Protein AF-A0A1F8Q1L7-F1 (afdb_monomer_lite)

Foldseek 3Di:
DDQAADDDPDPVVLVVLLVLLLVCLVVLVVVLVVCLVCQLPPVCVVPPPPNPVCNVVSVVVSVVSVVVSVVVLVVVLVSCVSHPVSSSVSNVVVVVVVVVVVVVVVVVVVCVVVVD

Radius of gyration: 19.4 Å; chains: 1; bounding box: 51×27×59 Å

Structure (mmCIF, N/CA/C/O backbone):
data_AF-A0A1F8Q1L7-F1
#
_entry.id   AF-A0A1F8Q1L7-F1
#
loop_
_atom_site.group_PDB
_atom_site.id
_atom_site.type_symbol
_atom_site.label_atom_id
_atom_site.label_alt_id
_atom_site.label_comp_id
_atom_site.label_asym_id
_atom_site.label_entity_id
_atom_site.label_seq_id
_atom_site.pdbx_PDB_ins_code
_atom_site.Cartn_x
_atom_site.Cartn_y
_atom_site.Cartn_z
_atom_site.occupancy
_atom_site.B_iso_or_equiv
_atom_site.auth_seq_id
_atom_site.auth_comp_id
_atom_site.auth_asym_id
_atom_site.auth_atom_id
_atom_site.pdbx_PDB_model_num
ATOM 1 N N . MET A 1 1 ? 5.012 -1.058 27.705 1.00 47.12 1 MET A N 1
ATOM 2 C CA . MET A 1 1 ? 3.684 -0.481 27.394 1.00 47.12 1 MET A CA 1
ATOM 3 C C . MET A 1 1 ? 2.786 -1.619 26.918 1.00 47.12 1 MET A C 1
ATOM 5 O O . MET A 1 1 ? 3.158 -2.273 25.950 1.00 47.12 1 MET A O 1
ATOM 9 N N . LYS A 1 2 ? 1.689 -1.945 27.616 1.00 51.47 2 LYS A N 1
ATOM 10 C CA . LYS A 1 2 ? 0.723 -2.940 27.116 1.00 51.47 2 LYS A CA 1
ATOM 11 C C . LYS A 1 2 ? 0.003 -2.322 25.914 1.00 51.47 2 LYS A C 1
ATOM 13 O O . LYS A 1 2 ? -0.557 -1.240 26.034 1.00 51.47 2 LYS A O 1
ATOM 18 N N . LEU A 1 3 ? 0.079 -2.973 24.755 1.00 63.94 3 LEU A N 1
ATOM 19 C CA . LEU A 1 3 ? -0.724 -2.603 23.591 1.00 63.94 3 LEU A CA 1
ATOM 20 C C . LEU A 1 3 ? -2.141 -3.109 23.859 1.00 63.94 3 LEU A C 1
ATOM 22 O O . LEU A 1 3 ? -2.404 -4.301 23.719 1.00 63.94 3 LEU A O 1
ATOM 26 N N . GLU A 1 4 ? -3.020 -2.227 24.323 1.00 76.12 4 GLU A N 1
ATOM 27 C CA . GLU A 1 4 ? -4.424 -2.568 24.535 1.00 76.12 4 GLU A CA 1
ATOM 28 C C . GLU A 1 4 ? -5.178 -2.514 23.209 1.00 76.12 4 GLU A C 1
ATOM 30 O O . GLU A 1 4 ? -5.006 -1.602 22.392 1.00 76.12 4 GLU A O 1
ATOM 35 N N . LYS A 1 5 ? -5.994 -3.540 22.974 1.00 78.56 5 LYS A N 1
ATOM 36 C CA . LYS A 1 5 ? -6.825 -3.627 21.782 1.00 78.56 5 LYS A CA 1
ATOM 37 C C . LYS A 1 5 ? -8.002 -2.674 21.952 1.00 78.56 5 LYS A C 1
ATOM 39 O O . LYS A 1 5 ? -8.696 -2.728 22.961 1.00 78.56 5 LYS A O 1
ATOM 44 N N . LYS A 1 6 ? -8.254 -1.831 20.952 1.00 81.19 6 LYS A N 1
ATOM 45 C CA . LYS A 1 6 ? -9.428 -0.959 20.944 1.00 81.19 6 LYS A CA 1
ATOM 46 C C . LYS A 1 6 ? -10.702 -1.806 20.910 1.00 81.19 6 LYS A C 1
ATOM 48 O O . LYS A 1 6 ? -10.913 -2.572 19.965 1.00 81.19 6 LYS A O 1
ATOM 53 N N . GLU A 1 7 ? -11.553 -1.634 21.913 1.00 84.75 7 GLU A N 1
ATOM 54 C CA . GLU A 1 7 ? -12.927 -2.125 21.877 1.00 84.75 7 GLU A CA 1
ATOM 55 C C . GLU A 1 7 ? -13.782 -1.190 21.020 1.00 84.75 7 GLU A C 1
ATOM 57 O O . GLU A 1 7 ? -13.663 0.033 21.082 1.00 84.75 7 GLU A O 1
ATOM 62 N N . TYR A 1 8 ? -14.608 -1.779 20.159 1.00 84.25 8 TYR A N 1
ATOM 63 C CA . TYR A 1 8 ? -15.449 -1.044 19.220 1.00 84.25 8 TYR A CA 1
ATOM 64 C C . TYR A 1 8 ? -16.885 -1.093 19.706 1.00 84.25 8 TYR A C 1
ATOM 66 O O . TYR A 1 8 ? -17.465 -2.178 19.779 1.00 84.25 8 TYR A O 1
ATOM 74 N N . THR A 1 9 ? -17.463 0.071 19.976 1.00 85.88 9 THR A N 1
ATOM 75 C CA . THR A 1 9 ? -18.831 0.172 20.501 1.00 85.88 9 THR A CA 1
ATOM 76 C C . THR A 1 9 ? -19.857 0.280 19.379 1.00 85.88 9 THR A C 1
ATOM 78 O O . THR A 1 9 ? -20.971 -0.227 19.495 1.00 85.88 9 THR A O 1
ATOM 81 N N . THR A 1 10 ? -19.472 0.871 18.242 1.00 92.06 10 THR A N 1
ATOM 82 C CA . THR A 1 10 ? -20.377 1.110 17.111 1.00 92.06 10 THR A CA 1
ATOM 83 C C . THR A 1 10 ? -19.812 0.617 15.779 1.00 92.06 10 THR A C 1
ATOM 85 O O . THR A 1 10 ? -18.603 0.469 15.579 1.00 92.06 10 THR A O 1
ATOM 88 N N . ARG A 1 11 ? -20.705 0.375 14.809 1.00 88.94 11 ARG A N 1
ATOM 89 C CA . ARG A 1 11 ? -20.316 0.050 13.425 1.00 88.94 11 ARG A CA 1
ATOM 90 C C . ARG A 1 11 ? -19.603 1.221 12.740 1.00 88.94 11 ARG A C 1
ATOM 92 O O . ARG A 1 11 ? -18.677 0.988 11.966 1.00 88.94 11 ARG A O 1
ATOM 99 N N . ALA A 1 12 ? -19.999 2.454 13.055 1.00 92.88 12 ALA A N 1
ATOM 100 C CA . ALA A 1 12 ? -19.402 3.663 12.495 1.00 92.88 12 ALA A CA 1
ATOM 101 C C . ALA A 1 12 ? -17.909 3.783 12.850 1.00 92.88 12 ALA A C 1
ATOM 103 O O . ALA A 1 12 ? -17.089 4.089 11.986 1.00 92.88 12 ALA A O 1
ATOM 104 N N . GLU A 1 13 ? -17.523 3.448 14.086 1.00 90.25 13 GLU A N 1
ATOM 105 C CA . GLU A 1 13 ? -16.112 3.420 14.498 1.00 90.25 13 GLU A CA 1
ATOM 106 C C . GLU A 1 13 ? -15.284 2.404 13.709 1.00 90.25 13 GLU A C 1
ATOM 108 O O . GLU A 1 13 ? -14.140 2.689 13.350 1.00 90.25 13 GLU A O 1
ATOM 113 N N . LYS A 1 14 ? -15.861 1.231 13.415 1.00 90.12 14 LYS A N 1
ATOM 114 C CA . LYS A 1 14 ? -15.204 0.188 12.612 1.00 90.12 14 LYS A CA 1
ATOM 115 C C . LYS A 1 14 ? -14.983 0.659 11.177 1.00 90.12 14 LYS A C 1
ATOM 117 O O . LYS A 1 14 ? -13.888 0.500 10.652 1.00 90.12 14 LYS A O 1
ATOM 122 N N . GLN A 1 15 ? -16.000 1.267 10.563 1.00 92.50 15 GLN A N 1
ATOM 123 C CA . GLN A 1 15 ? -15.910 1.806 9.201 1.00 92.50 15 GLN A CA 1
ATOM 124 C C . GLN A 1 15 ? -14.893 2.945 9.099 1.00 92.50 15 GLN A C 1
ATOM 126 O O . GLN A 1 15 ? -14.111 2.980 8.152 1.00 92.50 15 GLN A O 1
ATOM 131 N N . LYS A 1 16 ? -14.860 3.842 10.091 1.00 93.50 16 LYS A N 1
ATOM 132 C CA . LYS A 1 16 ? -13.876 4.925 10.146 1.00 93.50 16 LYS A CA 1
ATOM 133 C C . LYS A 1 16 ? -12.451 4.384 10.254 1.00 93.50 16 LYS A C 1
ATOM 135 O O . LYS A 1 16 ? -11.598 4.787 9.473 1.00 93.50 16 LYS A O 1
ATOM 140 N N . ASP A 1 17 ? -12.192 3.461 11.181 1.00 92.75 17 ASP A N 1
ATOM 141 C CA . ASP A 1 17 ? -10.863 2.853 11.324 1.00 92.75 17 ASP A CA 1
ATOM 142 C C . ASP A 1 17 ? -10.478 2.048 10.064 1.00 92.75 17 ASP A C 1
ATOM 144 O O . ASP A 1 17 ? -9.336 2.112 9.622 1.00 92.75 17 ASP A O 1
ATOM 148 N N . PHE A 1 18 ? -11.426 1.368 9.415 1.00 93.69 18 PHE A N 1
ATOM 149 C CA . PHE A 1 18 ? -11.182 0.703 8.132 1.00 93.69 18 PHE A CA 1
ATOM 150 C C . PHE A 1 18 ? -10.753 1.690 7.037 1.00 93.69 18 PHE A C 1
ATOM 152 O O . PHE A 1 18 ? -9.731 1.477 6.386 1.00 93.69 18 PHE A O 1
ATOM 159 N N . ALA A 1 19 ? -11.483 2.797 6.869 1.00 94.69 19 ALA A N 1
ATOM 160 C CA . ALA A 1 19 ? -11.146 3.838 5.898 1.00 94.69 19 ALA A CA 1
ATOM 161 C C . ALA A 1 19 ? -9.789 4.495 6.198 1.00 94.69 19 ALA A C 1
ATOM 163 O O . ALA A 1 19 ? -9.029 4.784 5.277 1.00 94.69 19 ALA A O 1
ATOM 164 N N . ILE A 1 20 ? -9.448 4.672 7.480 1.00 93.94 20 ILE A N 1
ATOM 165 C CA . ILE A 1 20 ? -8.115 5.126 7.896 1.00 93.94 20 ILE A CA 1
ATOM 166 C C . ILE A 1 20 ? -7.051 4.114 7.468 1.00 93.94 20 ILE A C 1
ATOM 168 O O . ILE A 1 20 ? -6.034 4.523 6.926 1.00 93.94 20 ILE A O 1
ATOM 172 N N . GLY A 1 21 ? -7.277 2.811 7.655 1.00 91.88 21 GLY A N 1
ATOM 173 C CA . GLY A 1 21 ? -6.355 1.771 7.190 1.00 91.88 21 GLY A CA 1
ATOM 174 C C . GLY A 1 21 ? -6.102 1.827 5.687 1.00 91.88 21 GLY A C 1
ATOM 175 O O . GLY A 1 21 ? -4.951 1.828 5.257 1.00 91.88 21 GLY A O 1
ATOM 176 N N . VAL A 1 22 ? -7.167 1.962 4.896 1.00 94.06 22 VAL A N 1
ATOM 177 C CA . VAL A 1 22 ? -7.077 2.161 3.440 1.00 94.06 22 VAL A CA 1
ATOM 178 C C . VAL A 1 22 ? -6.260 3.418 3.116 1.00 94.06 22 VAL A C 1
ATOM 180 O O . VAL A 1 22 ? -5.306 3.350 2.345 1.00 94.06 22 VAL A O 1
ATOM 183 N N . GLY A 1 23 ? -6.581 4.554 3.741 1.00 94.25 23 GLY A N 1
ATOM 184 C CA . GLY A 1 23 ? -5.884 5.821 3.512 1.00 94.25 23 GLY A CA 1
ATOM 185 C C . GLY A 1 23 ? -4.403 5.774 3.896 1.00 94.25 23 GLY A C 1
ATOM 186 O O . GLY A 1 23 ? -3.558 6.214 3.123 1.00 94.25 23 GLY A O 1
ATOM 187 N N . VAL A 1 24 ? -4.075 5.188 5.051 1.00 92.38 24 VAL A N 1
ATOM 188 C CA . VAL A 1 24 ? -2.691 4.998 5.513 1.00 92.38 24 VAL A CA 1
ATOM 189 C C . VAL A 1 24 ? -1.913 4.146 4.520 1.00 92.38 24 VAL A C 1
ATOM 191 O O . VAL A 1 24 ? -0.799 4.519 4.163 1.00 92.38 24 VAL A O 1
ATOM 194 N N . PHE A 1 25 ? -2.496 3.048 4.031 1.00 92.69 25 PHE A N 1
ATOM 195 C CA . PHE A 1 25 ? -1.848 2.208 3.027 1.00 92.69 25 PHE A CA 1
ATOM 196 C C . PHE A 1 25 ? -1.555 2.986 1.739 1.00 92.69 25 PHE A C 1
ATOM 198 O O . PHE A 1 25 ? -0.429 2.940 1.251 1.00 92.69 25 PHE A O 1
ATOM 205 N N . ILE A 1 26 ? -2.532 3.728 1.204 1.00 92.69 26 ILE A N 1
ATOM 206 C CA . ILE A 1 26 ? -2.357 4.508 -0.034 1.00 92.69 26 ILE A CA 1
ATOM 207 C C . ILE A 1 26 ? -1.275 5.568 0.144 1.00 92.69 26 ILE A C 1
ATOM 209 O O . ILE A 1 26 ? -0.336 5.618 -0.644 1.00 92.69 26 ILE A O 1
ATOM 213 N N . ILE A 1 27 ? -1.395 6.404 1.178 1.00 93.06 27 ILE A N 1
ATOM 214 C CA . ILE A 1 27 ? -0.488 7.535 1.403 1.00 93.06 27 ILE A CA 1
ATOM 215 C C . ILE A 1 27 ? 0.938 7.031 1.607 1.00 93.06 27 ILE A C 1
ATOM 217 O O . ILE A 1 27 ? 1.868 7.534 0.981 1.00 93.06 27 ILE A O 1
ATOM 221 N N . LEU A 1 28 ? 1.113 6.008 2.445 1.00 90.81 28 LEU A N 1
ATOM 222 C CA . LEU A 1 28 ? 2.424 5.442 2.719 1.00 90.81 28 LEU A CA 1
ATOM 223 C C . LEU A 1 28 ? 3.066 4.872 1.451 1.00 90.81 28 LEU A C 1
ATOM 225 O O . LEU A 1 28 ? 4.211 5.199 1.147 1.00 90.81 28 LEU A O 1
ATOM 229 N N . ASN A 1 29 ? 2.336 4.045 0.70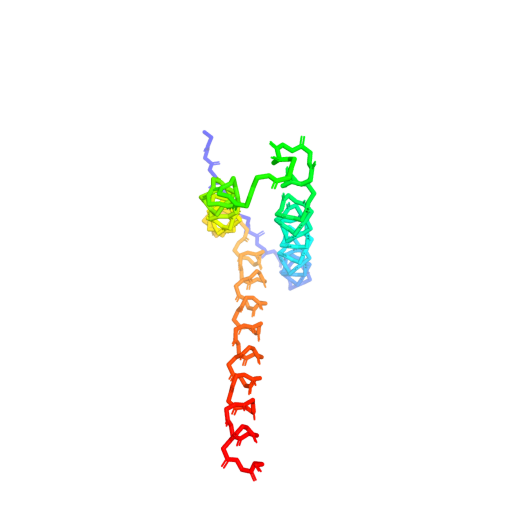0 1.00 89.06 29 ASN A N 1
ATOM 230 C CA . ASN A 1 29 ? 2.880 3.437 -0.510 1.00 89.06 29 ASN A CA 1
ATOM 231 C C . ASN A 1 29 ? 3.112 4.476 -1.615 1.00 89.06 29 ASN A C 1
ATOM 233 O O . ASN A 1 29 ? 4.096 4.357 -2.334 1.00 89.06 29 ASN A O 1
ATOM 237 N N . ALA A 1 30 ? 2.299 5.533 -1.710 1.00 88.44 30 ALA A N 1
ATOM 238 C CA . ALA A 1 30 ? 2.539 6.644 -2.630 1.00 88.44 30 ALA A CA 1
ATOM 239 C C . ALA A 1 30 ? 3.834 7.401 -2.291 1.00 88.44 30 ALA A C 1
ATOM 241 O O . ALA A 1 30 ? 4.638 7.673 -3.183 1.00 88.44 30 ALA A O 1
ATOM 242 N N . ILE A 1 31 ? 4.076 7.695 -1.008 1.00 89.38 31 ILE A N 1
ATOM 243 C CA . ILE A 1 31 ? 5.315 8.342 -0.548 1.00 89.38 31 ILE A CA 1
ATOM 244 C C . ILE A 1 31 ? 6.523 7.449 -0.842 1.00 89.38 31 ILE A C 1
ATOM 246 O O . ILE A 1 31 ? 7.511 7.912 -1.405 1.00 89.38 31 ILE A O 1
ATOM 250 N N . LEU A 1 32 ? 6.447 6.164 -0.495 1.00 85.38 32 LEU A N 1
ATOM 251 C CA . LEU A 1 32 ? 7.550 5.221 -0.685 1.00 85.38 32 LEU A CA 1
ATOM 252 C C . LEU A 1 32 ? 7.834 4.955 -2.162 1.00 85.38 32 LEU A C 1
ATOM 254 O O . LEU A 1 32 ? 8.996 4.890 -2.555 1.00 85.38 32 LEU A O 1
ATOM 258 N N . TYR A 1 33 ? 6.792 4.860 -2.986 1.00 84.50 33 TYR A N 1
ATOM 259 C CA . TYR A 1 33 ? 6.932 4.760 -4.432 1.00 84.50 33 TYR A CA 1
ATOM 260 C C . TYR A 1 33 ? 7.632 5.997 -4.992 1.00 84.50 33 TYR A C 1
ATOM 262 O O . TYR A 1 33 ? 8.635 5.864 -5.686 1.00 84.50 33 TYR A O 1
ATOM 270 N N . THR A 1 34 ? 7.175 7.190 -4.608 1.00 84.50 34 THR A N 1
ATOM 271 C CA . THR A 1 34 ? 7.799 8.460 -4.998 1.00 84.50 34 THR A CA 1
ATOM 272 C C . THR A 1 34 ? 9.278 8.468 -4.606 1.00 84.50 34 THR A C 1
ATOM 274 O O . THR A 1 34 ? 10.134 8.687 -5.454 1.00 84.50 34 THR A O 1
ATOM 277 N N . LEU A 1 35 ? 9.612 8.122 -3.361 1.00 81.81 35 LEU A N 1
ATOM 278 C CA . LEU A 1 35 ? 11.003 8.031 -2.909 1.00 81.81 35 LEU A CA 1
ATOM 279 C C . LEU A 1 35 ? 11.819 7.002 -3.703 1.00 81.81 35 LEU A C 1
ATOM 281 O O . LEU A 1 35 ? 12.970 7.271 -4.027 1.00 81.81 35 LEU A O 1
ATOM 285 N N . SER A 1 36 ? 11.236 5.853 -4.050 1.00 78.62 36 SER A N 1
ATOM 286 C CA . SER A 1 36 ? 11.925 4.828 -4.841 1.00 78.62 36 SER A CA 1
ATOM 287 C C . SER A 1 36 ? 12.182 5.272 -6.284 1.00 78.62 36 SER A C 1
ATOM 289 O O . SER A 1 36 ? 13.269 5.047 -6.810 1.00 78.62 36 SER A O 1
ATOM 291 N N . VAL A 1 37 ? 11.218 5.950 -6.911 1.00 78.75 37 VAL A N 1
ATOM 292 C CA . VAL A 1 37 ? 11.299 6.428 -8.297 1.00 78.75 37 VAL A CA 1
ATOM 293 C C . VAL A 1 37 ? 12.246 7.613 -8.393 1.00 78.75 37 VAL A C 1
ATOM 295 O O . VAL A 1 37 ? 13.174 7.588 -9.191 1.00 78.75 37 VAL A O 1
ATOM 298 N N . TYR A 1 38 ? 12.083 8.623 -7.539 1.00 74.94 38 TYR A N 1
ATOM 299 C CA . TYR A 1 38 ? 12.999 9.759 -7.516 1.00 74.94 38 TYR A CA 1
ATOM 300 C C . TYR A 1 38 ? 14.397 9.329 -7.079 1.00 74.94 38 TYR A C 1
ATOM 302 O O . TYR A 1 38 ? 15.367 9.727 -7.714 1.00 74.94 38 TYR A O 1
ATOM 310 N N . GLY A 1 39 ? 14.524 8.465 -6.070 1.00 69.25 39 GLY A N 1
ATOM 311 C CA . GLY A 1 39 ? 15.814 7.911 -5.670 1.00 69.25 39 GLY A CA 1
ATOM 312 C C . GLY A 1 39 ? 16.504 7.174 -6.820 1.00 69.25 39 GLY A C 1
ATOM 313 O O . GLY A 1 39 ? 17.672 7.420 -7.082 1.00 69.25 39 GLY A O 1
ATOM 314 N N . SER A 1 40 ? 15.790 6.328 -7.562 1.00 68.62 40 SER A N 1
ATOM 315 C CA . SER A 1 40 ? 16.383 5.577 -8.680 1.00 68.62 40 SER A CA 1
ATOM 316 C C . SER A 1 40 ? 16.653 6.411 -9.935 1.00 68.62 40 SER A C 1
ATOM 318 O O . SER A 1 40 ? 17.609 6.104 -10.633 1.00 68.62 40 S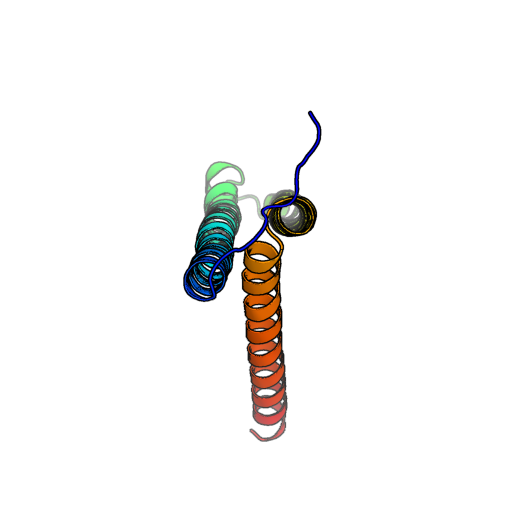ER A O 1
ATOM 320 N N . LEU A 1 41 ? 15.867 7.455 -10.218 1.00 68.38 41 LEU A N 1
ATOM 321 C CA . LEU A 1 41 ? 16.059 8.311 -11.398 1.00 68.38 41 LEU A CA 1
ATOM 322 C C . LEU A 1 41 ? 17.076 9.433 -11.174 1.00 68.38 41 LEU A C 1
ATOM 324 O O . LEU A 1 41 ? 17.827 9.750 -12.083 1.00 68.38 41 LEU A O 1
ATOM 328 N N . SER A 1 42 ? 17.106 10.044 -9.986 1.00 65.19 42 SER A N 1
ATOM 329 C CA . SER A 1 42 ? 17.915 11.250 -9.742 1.00 65.19 42 SER A CA 1
ATOM 330 C C . SER A 1 42 ? 19.238 10.995 -9.018 1.00 65.19 42 SER A C 1
ATOM 332 O O . SER A 1 42 ? 20.161 11.796 -9.151 1.00 65.19 42 SER A O 1
ATOM 334 N N . LEU A 1 43 ? 19.383 9.884 -8.283 1.00 63.44 43 LEU A N 1
ATOM 335 C CA . LEU A 1 43 ? 20.671 9.542 -7.667 1.00 63.44 43 LEU A CA 1
ATOM 336 C C . LEU A 1 43 ? 21.748 9.151 -8.697 1.00 63.44 43 LEU A C 1
ATOM 338 O O . LEU A 1 43 ? 22.886 9.573 -8.505 1.00 63.44 43 LEU A O 1
ATOM 342 N N . PRO A 1 44 ? 21.456 8.422 -9.791 1.00 62.91 44 PRO A N 1
ATOM 343 C CA . PRO A 1 44 ? 22.466 8.155 -10.811 1.00 62.91 44 PRO A CA 1
ATOM 344 C C . PRO A 1 44 ? 23.024 9.444 -11.420 1.00 62.91 44 PRO A C 1
ATOM 346 O O . PRO A 1 44 ? 24.234 9.605 -11.441 1.00 62.91 44 PRO A O 1
ATOM 349 N N . ASP A 1 45 ? 22.193 10.418 -11.788 1.00 63.31 45 ASP A N 1
ATOM 350 C CA . ASP A 1 45 ? 22.682 11.683 -12.365 1.00 63.31 45 ASP A CA 1
ATOM 351 C C . ASP A 1 45 ? 23.525 12.513 -11.379 1.00 63.31 45 ASP A C 1
ATOM 353 O O . ASP A 1 45 ? 24.469 13.196 -11.775 1.00 63.31 45 ASP A O 1
ATOM 357 N N . LEU A 1 46 ? 23.231 12.430 -10.076 1.00 60.44 46 LEU A N 1
ATOM 358 C CA . LEU A 1 46 ? 23.978 13.144 -9.032 1.00 60.44 46 LEU A CA 1
ATOM 359 C C . LEU A 1 46 ? 25.328 12.500 -8.679 1.00 60.44 46 LEU A C 1
ATOM 361 O O . LEU A 1 46 ? 26.214 13.188 -8.173 1.00 60.44 46 LEU A O 1
ATOM 365 N N . PHE A 1 47 ? 25.491 11.194 -8.901 1.00 59.09 47 PHE A N 1
ATOM 366 C CA . PHE A 1 47 ? 26.627 10.423 -8.380 1.00 59.09 47 PHE A CA 1
ATOM 367 C C . PHE A 1 47 ? 27.387 9.613 -9.445 1.00 59.09 47 PHE A C 1
ATOM 369 O O . PHE A 1 47 ? 28.517 9.191 -9.188 1.00 59.09 47 PHE A O 1
ATOM 376 N N . ALA A 1 48 ? 26.814 9.371 -10.625 1.00 57.41 48 ALA A N 1
ATOM 377 C CA . ALA A 1 48 ? 27.411 8.535 -11.663 1.00 57.41 48 ALA A CA 1
ATOM 378 C C . ALA A 1 48 ? 28.347 9.313 -12.602 1.00 57.41 48 ALA A C 1
ATOM 380 O O . ALA A 1 48 ? 29.418 8.807 -12.927 1.00 57.41 48 ALA A O 1
ATOM 381 N N . GLY A 1 49 ? 28.013 10.546 -12.999 1.00 62.59 49 GLY A N 1
ATOM 382 C CA . GLY A 1 49 ? 28.685 11.150 -14.161 1.00 62.59 49 GLY A CA 1
ATOM 383 C C . GLY A 1 49 ? 28.553 10.251 -15.407 1.00 62.59 49 GLY A C 1
ATOM 384 O O . GLY A 1 49 ? 27.652 9.418 -15.462 1.00 62.59 49 GLY A O 1
ATOM 385 N N . ASP A 1 50 ? 29.461 10.371 -16.381 1.00 62.62 50 ASP A N 1
ATOM 386 C CA . ASP A 1 50 ? 29.401 9.633 -17.663 1.00 62.62 50 ASP A CA 1
ATOM 387 C C . ASP A 1 50 ? 29.757 8.127 -17.579 1.00 62.62 50 ASP A C 1
ATOM 389 O O . ASP A 1 50 ? 29.832 7.465 -18.613 1.00 62.62 50 ASP A O 1
ATOM 393 N N . ASP A 1 51 ? 29.980 7.553 -16.388 1.00 64.12 51 ASP A N 1
ATOM 394 C CA . ASP A 1 51 ? 30.414 6.154 -16.243 1.00 64.12 51 ASP A CA 1
ATOM 395 C C . ASP A 1 51 ? 29.226 5.167 -16.149 1.00 64.12 51 ASP A C 1
ATOM 397 O O . ASP A 1 51 ? 28.570 5.076 -15.100 1.00 64.12 51 ASP A O 1
ATOM 401 N N . PRO A 1 52 ? 28.967 4.340 -17.184 1.00 61.75 52 PRO A N 1
ATOM 402 C CA . PRO A 1 52 ? 27.828 3.419 -17.215 1.00 61.75 52 PRO A CA 1
ATOM 403 C C . PRO A 1 52 ? 27.930 2.280 -16.186 1.00 61.75 52 PRO A C 1
ATOM 405 O O . PRO A 1 52 ? 26.909 1.725 -15.775 1.00 61.75 52 PRO A O 1
ATOM 408 N N . GLU A 1 53 ? 29.133 1.948 -15.704 1.00 63.59 53 GLU A N 1
ATOM 409 C CA . GLU A 1 53 ? 29.324 0.916 -14.674 1.00 63.59 53 GLU A CA 1
ATOM 410 C C . GLU A 1 53 ? 28.784 1.337 -13.300 1.00 63.59 53 GLU A C 1
ATOM 412 O O . GLU A 1 53 ? 28.432 0.483 -12.482 1.00 63.59 53 GLU A O 1
ATOM 417 N N . ARG A 1 54 ? 28.615 2.644 -13.044 1.00 61.41 54 ARG A N 1
ATOM 418 C CA . ARG A 1 54 ? 28.067 3.116 -11.765 1.00 61.41 54 ARG A CA 1
ATOM 419 C C . ARG A 1 54 ? 26.581 2.813 -11.587 1.00 61.41 54 ARG A C 1
ATOM 421 O O . ARG A 1 54 ? 26.125 2.719 -10.447 1.00 61.41 54 ARG A O 1
ATOM 428 N N . GLY A 1 55 ? 25.847 2.562 -12.675 1.00 59.62 55 GLY A N 1
ATOM 429 C CA . GLY A 1 55 ? 24.452 2.113 -12.635 1.00 59.62 55 GLY A CA 1
ATOM 430 C C . GLY A 1 55 ? 24.252 0.826 -11.821 1.00 59.62 55 GLY A C 1
ATOM 431 O O . GLY A 1 55 ? 23.228 0.668 -11.154 1.00 59.62 55 GLY A O 1
ATOM 432 N N . TYR A 1 56 ? 25.264 -0.052 -11.771 1.00 61.78 56 TYR A N 1
ATOM 433 C CA . TYR A 1 56 ? 25.218 -1.285 -10.980 1.00 61.78 56 TYR A CA 1
ATOM 434 C C . TYR A 1 56 ? 25.213 -1.040 -9.464 1.00 61.78 56 TYR A C 1
ATOM 436 O O . TYR A 1 56 ? 24.636 -1.843 -8.732 1.00 61.78 56 TYR A O 1
ATOM 444 N N . TYR A 1 57 ? 25.777 0.069 -8.970 1.00 65.00 57 TYR A N 1
ATOM 445 C CA . TYR A 1 57 ? 25.755 0.397 -7.536 1.00 65.00 57 TYR A CA 1
ATOM 446 C C . TYR A 1 57 ? 24.406 0.963 -7.068 1.00 65.00 57 TYR A C 1
ATOM 448 O O . TYR A 1 57 ? 24.080 0.870 -5.883 1.00 65.00 57 TYR A O 1
ATOM 456 N N . PHE A 1 58 ? 23.585 1.491 -7.982 1.00 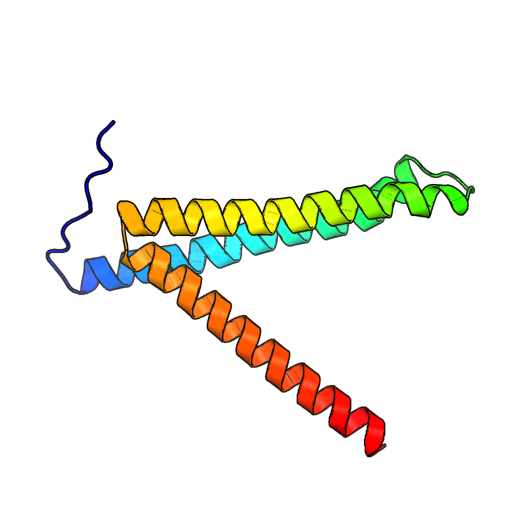67.25 58 PHE A N 1
ATOM 457 C CA . PHE A 1 58 ? 22.247 2.002 -7.657 1.00 67.25 58 PHE A CA 1
ATOM 458 C C . PHE A 1 58 ? 21.190 0.902 -7.576 1.00 67.25 58 PHE A C 1
ATOM 460 O O . PHE A 1 58 ? 20.197 1.062 -6.864 1.00 67.25 58 PHE A O 1
ATOM 467 N N . PHE A 1 59 ? 21.419 -0.239 -8.228 1.00 70.44 59 PHE A N 1
ATOM 468 C CA . PHE A 1 59 ? 20.509 -1.381 -8.168 1.00 70.44 59 PHE A CA 1
ATOM 469 C C . PHE A 1 59 ? 20.320 -1.931 -6.733 1.00 70.44 59 PHE A C 1
ATOM 471 O O . PHE A 1 59 ? 19.172 -2.036 -6.293 1.00 70.44 59 PHE A O 1
ATOM 478 N N . PRO A 1 60 ? 21.379 -2.189 -5.932 1.00 75.50 60 PRO A N 1
ATOM 479 C CA . PRO A 1 60 ? 21.237 -2.549 -4.518 1.00 75.50 60 PRO A CA 1
ATOM 480 C C . PRO A 1 60 ? 20.460 -1.515 -3.700 1.00 75.50 60 PRO A C 1
ATOM 482 O O . PRO A 1 60 ? 19.654 -1.878 -2.845 1.00 75.50 60 PRO A O 1
ATOM 485 N N . LEU A 1 61 ? 20.674 -0.224 -3.970 1.00 74.38 61 LEU A N 1
ATOM 486 C CA . LEU A 1 61 ? 20.008 0.856 -3.249 1.00 74.38 61 LEU A CA 1
ATOM 487 C C . LEU A 1 61 ? 18.502 0.893 -3.559 1.00 74.38 61 LEU A C 1
ATOM 489 O O . LEU A 1 61 ? 17.689 1.005 -2.641 1.00 74.38 61 LEU A O 1
ATOM 493 N N . ALA A 1 62 ? 18.118 0.714 -4.825 1.00 71.88 62 ALA A N 1
ATOM 494 C CA . ALA A 1 62 ? 16.721 0.568 -5.229 1.00 71.88 62 ALA A CA 1
ATOM 495 C C . ALA A 1 62 ? 16.060 -0.657 -4.563 1.00 71.88 62 ALA A C 1
ATOM 497 O O . ALA A 1 62 ? 14.957 -0.549 -4.018 1.00 71.88 62 ALA A O 1
ATOM 498 N N . CYS A 1 63 ? 16.763 -1.795 -4.509 1.00 75.94 63 CYS A N 1
ATOM 499 C CA . CYS A 1 63 ? 16.314 -2.994 -3.794 1.00 75.94 63 CYS A CA 1
ATOM 500 C C . CYS A 1 63 ? 16.112 -2.741 -2.289 1.00 75.94 63 CYS A C 1
ATOM 502 O O . CYS A 1 63 ? 15.136 -3.227 -1.708 1.00 75.94 63 CYS A O 1
ATOM 504 N N . CYS A 1 64 ? 16.984 -1.951 -1.653 1.00 80.12 64 CYS A N 1
ATOM 505 C CA . CYS A 1 64 ? 16.830 -1.542 -0.257 1.00 80.12 64 CYS A CA 1
ATOM 506 C C . CYS A 1 64 ? 15.566 -0.702 -0.042 1.00 80.12 64 CYS A C 1
ATOM 508 O O . CYS A 1 64 ? 14.806 -0.995 0.880 1.00 80.12 64 CYS A O 1
ATOM 510 N N . PHE A 1 65 ? 15.289 0.292 -0.893 1.00 77.44 65 PHE A N 1
ATOM 511 C CA . PHE A 1 65 ? 14.071 1.108 -0.782 1.00 77.44 65 PHE A CA 1
ATOM 512 C C . PHE A 1 65 ? 12.792 0.280 -0.953 1.00 77.44 65 PHE A C 1
ATOM 514 O O . PHE A 1 65 ? 11.838 0.443 -0.188 1.00 77.44 65 PHE A O 1
ATOM 521 N N . PHE A 1 66 ? 12.786 -0.656 -1.904 1.00 78.00 66 PHE A N 1
ATOM 522 C CA . PHE A 1 66 ? 11.658 -1.564 -2.107 1.00 78.00 66 PHE A CA 1
ATOM 523 C C . PHE A 1 66 ? 11.439 -2.493 -0.900 1.00 78.00 66 PHE A C 1
ATOM 525 O O . PHE A 1 66 ? 10.317 -2.657 -0.406 1.00 78.00 66 PHE A O 1
ATOM 532 N N . SER A 1 67 ? 12.526 -3.053 -0.367 1.00 83.31 67 SER A N 1
ATOM 533 C CA . SER A 1 67 ? 12.487 -3.916 0.818 1.00 83.31 67 SER A CA 1
ATOM 534 C C . SER A 1 67 ? 12.019 -3.150 2.055 1.00 83.31 67 SER A C 1
ATOM 536 O O . SER A 1 67 ? 11.181 -3.640 2.810 1.00 83.31 67 SER A O 1
ATOM 538 N N . LEU A 1 68 ? 12.493 -1.915 2.236 1.00 85.00 68 LEU A N 1
ATOM 539 C CA . LEU A 1 68 ? 12.100 -1.036 3.335 1.00 85.00 68 LEU A CA 1
ATOM 540 C C . LEU A 1 68 ? 10.603 -0.721 3.287 1.00 85.00 68 LEU A C 1
ATOM 542 O O . LEU A 1 68 ? 9.931 -0.783 4.315 1.00 85.00 68 LEU A O 1
ATOM 546 N N . SER A 1 69 ? 10.059 -0.472 2.094 1.00 83.00 69 SER A N 1
ATOM 547 C CA . SER A 1 69 ? 8.621 -0.269 1.918 1.00 83.00 69 SER A CA 1
ATOM 548 C C . SER A 1 69 ? 7.803 -1.475 2.384 1.00 83.00 69 SER A C 1
ATOM 550 O O . SER A 1 69 ? 6.836 -1.344 3.144 1.00 83.00 69 SER A O 1
ATOM 552 N N . THR A 1 70 ? 8.242 -2.671 1.998 1.00 84.94 70 THR A N 1
ATOM 553 C CA . THR A 1 70 ? 7.596 -3.924 2.398 1.00 84.94 70 THR A CA 1
ATOM 554 C C . THR A 1 70 ? 7.672 -4.125 3.914 1.00 84.94 70 THR A C 1
ATOM 556 O O . THR A 1 70 ? 6.664 -4.432 4.552 1.00 84.94 70 THR A O 1
ATOM 559 N N . LEU A 1 71 ? 8.839 -3.878 4.517 1.00 90.62 71 LEU A N 1
ATOM 560 C CA . LEU A 1 71 ? 9.045 -3.998 5.961 1.00 90.62 71 LEU A CA 1
ATOM 561 C C . LEU A 1 71 ? 8.162 -3.034 6.760 1.00 90.62 71 LEU A C 1
ATOM 563 O O . LEU A 1 71 ? 7.576 -3.447 7.761 1.00 90.62 71 LEU A O 1
ATOM 567 N N . ILE A 1 72 ? 8.013 -1.781 6.317 1.00 91.31 72 ILE A N 1
ATOM 568 C CA . ILE A 1 72 ? 7.143 -0.806 6.992 1.00 91.31 72 ILE A CA 1
ATOM 569 C C . ILE A 1 72 ? 5.679 -1.251 6.912 1.00 91.31 72 ILE A C 1
ATOM 571 O O . ILE A 1 72 ? 4.982 -1.230 7.928 1.00 91.31 72 ILE A O 1
ATOM 575 N N . ASN A 1 73 ? 5.209 -1.704 5.746 1.00 90.62 73 ASN A N 1
ATOM 576 C CA . ASN A 1 73 ? 3.843 -2.212 5.598 1.00 90.62 73 ASN A CA 1
ATOM 577 C C . ASN A 1 73 ? 3.579 -3.414 6.525 1.00 90.62 73 ASN A C 1
ATOM 579 O O . ASN A 1 73 ? 2.560 -3.442 7.217 1.00 90.62 73 ASN A O 1
ATOM 583 N N . ILE A 1 74 ? 4.510 -4.372 6.607 1.00 91.50 74 ILE A N 1
ATOM 584 C CA . ILE A 1 74 ? 4.408 -5.528 7.515 1.00 91.50 74 ILE A CA 1
ATOM 585 C C . ILE A 1 74 ? 4.398 -5.075 8.980 1.00 91.50 74 ILE A C 1
ATOM 587 O O . ILE A 1 74 ? 3.549 -5.516 9.757 1.00 91.50 74 ILE A O 1
ATOM 591 N N . ALA A 1 75 ? 5.304 -4.176 9.368 1.00 92.31 75 ALA A N 1
ATOM 592 C CA . ALA A 1 75 ? 5.380 -3.663 10.732 1.00 92.31 75 ALA A CA 1
ATOM 593 C C . ALA A 1 75 ? 4.079 -2.957 11.146 1.00 92.31 75 ALA A C 1
ATOM 595 O O . ALA A 1 75 ? 3.568 -3.197 12.242 1.00 92.31 75 ALA A O 1
ATOM 596 N N . LEU A 1 76 ? 3.500 -2.145 10.255 1.00 91.06 76 LEU A N 1
ATOM 597 C CA . LEU A 1 76 ? 2.218 -1.483 10.485 1.00 91.06 76 LEU A CA 1
ATOM 598 C C . LEU A 1 76 ? 1.065 -2.477 10.578 1.00 91.06 76 LEU A C 1
ATOM 600 O O . LEU A 1 76 ? 0.237 -2.346 11.476 1.00 91.06 76 LEU A O 1
ATOM 604 N N . LEU A 1 77 ? 1.025 -3.499 9.720 1.00 92.06 77 LEU A N 1
ATOM 605 C CA . LEU A 1 77 ? 0.022 -4.559 9.817 1.00 92.06 77 LEU A CA 1
ATOM 606 C C . LEU A 1 77 ? 0.104 -5.280 11.165 1.00 92.06 77 LEU A C 1
ATOM 608 O O . LEU A 1 77 ? -0.921 -5.458 11.819 1.00 92.06 77 LEU A O 1
ATOM 612 N N . ILE A 1 78 ? 1.304 -5.639 11.629 1.00 92.50 78 ILE A N 1
ATOM 613 C CA . ILE A 1 78 ? 1.499 -6.288 12.934 1.00 92.50 78 ILE A CA 1
ATOM 614 C C . ILE A 1 78 ? 1.068 -5.355 14.074 1.00 92.50 78 ILE A C 1
ATOM 616 O O . ILE A 1 78 ? 0.351 -5.778 14.987 1.00 92.50 78 ILE A O 1
ATOM 620 N N . TYR A 1 79 ? 1.471 -4.085 14.019 1.00 91.88 79 TYR A N 1
ATOM 621 C CA . TYR A 1 79 ? 1.136 -3.081 15.026 1.00 91.88 79 TYR A CA 1
ATOM 622 C C . TYR A 1 79 ? -0.377 -2.828 15.108 1.00 91.88 79 TYR A C 1
ATOM 624 O O . TYR A 1 79 ? -0.969 -2.892 16.193 1.00 91.88 79 TYR A O 1
ATOM 632 N N . PHE A 1 80 ? -1.031 -2.589 13.970 1.00 91.19 80 PHE A N 1
ATOM 633 C CA . PHE A 1 80 ? -2.466 -2.328 13.916 1.00 91.19 80 PHE A CA 1
ATOM 634 C C . PHE A 1 80 ? -3.298 -3.576 14.171 1.00 91.19 80 PHE A C 1
ATOM 636 O O . PHE A 1 80 ? -4.349 -3.467 14.789 1.00 91.19 80 PHE A O 1
ATOM 643 N N . ASN A 1 81 ? -2.832 -4.772 13.818 1.00 89.50 81 ASN A N 1
ATOM 644 C CA . ASN A 1 81 ? -3.543 -5.997 14.177 1.00 89.50 81 ASN A CA 1
ATOM 645 C C . ASN A 1 81 ? -3.669 -6.155 15.706 1.00 89.50 81 ASN A C 1
ATOM 647 O O . ASN A 1 81 ? -4.695 -6.616 16.207 1.00 89.50 81 ASN A O 1
ATOM 651 N N . ARG A 1 82 ? -2.653 -5.711 16.463 1.00 88.69 82 ARG A N 1
ATOM 652 C CA . ARG A 1 82 ? -2.667 -5.745 17.935 1.00 88.69 82 ARG A CA 1
ATOM 653 C C . ARG A 1 82 ? -3.455 -4.597 18.570 1.00 88.69 82 ARG A C 1
ATOM 655 O O . ARG A 1 82 ? -4.091 -4.811 19.595 1.00 88.69 82 ARG A O 1
ATOM 662 N N . THR A 1 83 ? -3.438 -3.404 17.977 1.00 88.62 83 THR A N 1
ATOM 663 C CA . THR A 1 83 ? -4.066 -2.203 18.563 1.00 88.62 83 THR A CA 1
ATOM 664 C C . THR A 1 83 ? -5.457 -1.907 17.999 1.00 88.62 83 THR A C 1
ATOM 666 O O . THR A 1 83 ? -6.402 -1.679 18.752 1.00 88.62 83 THR A O 1
ATOM 669 N N . ARG A 1 84 ? -5.616 -1.920 16.672 1.00 90.12 84 ARG A N 1
ATOM 670 C CA . ARG A 1 84 ? -6.829 -1.538 15.931 1.00 90.12 84 ARG A CA 1
ATOM 671 C C . ARG A 1 84 ? -7.029 -2.424 14.699 1.00 90.12 84 ARG A C 1
ATOM 673 O O . ARG A 1 84 ? -6.717 -2.037 13.574 1.00 90.12 84 ARG A O 1
ATOM 680 N N . VAL A 1 85 ? -7.590 -3.614 14.916 1.00 91.12 85 VAL A N 1
ATOM 681 C CA . VAL A 1 85 ? -7.710 -4.671 13.892 1.00 91.12 85 VAL A CA 1
ATOM 682 C C . VAL A 1 85 ? -8.399 -4.215 12.598 1.00 91.12 85 VAL A C 1
ATOM 684 O O . VAL A 1 85 ? -8.029 -4.662 11.517 1.00 91.12 85 VAL A O 1
ATOM 687 N N . TRP A 1 86 ? -9.359 -3.287 12.676 1.00 91.62 86 TRP A N 1
ATOM 688 C CA . TRP A 1 86 ? -10.071 -2.794 11.492 1.00 91.62 86 TRP A CA 1
ATOM 689 C C . TRP A 1 86 ? -9.200 -1.911 10.590 1.00 91.62 86 TRP A C 1
ATOM 691 O O . TRP A 1 86 ? -9.407 -1.923 9.381 1.00 91.62 86 TRP A O 1
ATOM 701 N N . ILE A 1 87 ? -8.184 -1.230 11.141 1.00 91.38 87 ILE A N 1
ATOM 702 C CA . ILE A 1 87 ? -7.171 -0.519 10.342 1.00 91.38 87 ILE A CA 1
ATOM 703 C C . ILE A 1 87 ? -6.349 -1.539 9.548 1.00 91.38 87 ILE A C 1
ATOM 705 O O . ILE A 1 87 ? -6.228 -1.421 8.331 1.00 91.38 87 ILE A O 1
ATOM 709 N N . ALA A 1 88 ? -5.845 -2.584 10.216 1.00 91.88 88 ALA A N 1
ATOM 710 C CA . ALA A 1 88 ? -5.077 -3.642 9.557 1.00 91.88 88 ALA A CA 1
ATOM 711 C C . ALA A 1 88 ? -5.898 -4.364 8.474 1.00 91.88 88 ALA A C 1
ATOM 713 O O . ALA A 1 88 ? -5.384 -4.635 7.391 1.00 91.88 88 ALA A O 1
ATOM 714 N N . ALA A 1 89 ? -7.186 -4.615 8.729 1.00 92.00 89 ALA A N 1
ATOM 715 C CA . ALA A 1 89 ? -8.093 -5.188 7.738 1.00 92.00 89 ALA A CA 1
ATOM 716 C C . ALA A 1 89 ? -8.252 -4.280 6.506 1.00 92.00 89 ALA A C 1
ATOM 718 O O . ALA A 1 89 ? -8.193 -4.775 5.384 1.00 92.00 89 ALA A O 1
ATOM 719 N N . GLY A 1 90 ? -8.396 -2.963 6.698 1.00 92.00 90 GLY A N 1
ATOM 720 C CA . GLY A 1 90 ? -8.455 -1.994 5.598 1.00 92.00 90 GLY A CA 1
ATOM 721 C C . GLY A 1 90 ? -7.208 -2.019 4.717 1.00 92.00 90 GLY A C 1
ATOM 722 O O . GLY A 1 90 ? -7.318 -2.097 3.494 1.00 92.00 90 GLY A O 1
ATOM 723 N N . MET A 1 91 ? -6.027 -2.038 5.340 1.00 92.69 91 MET A N 1
ATOM 724 C CA . MET A 1 91 ? -4.750 -2.156 4.629 1.00 92.69 91 MET A CA 1
ATOM 725 C C . MET A 1 91 ? -4.660 -3.468 3.830 1.00 92.69 91 MET A C 1
ATOM 727 O O . MET A 1 91 ? -4.297 -3.455 2.656 1.00 92.69 91 MET A O 1
ATOM 731 N N . LEU A 1 92 ? -5.022 -4.599 4.448 1.00 93.44 92 LEU A N 1
ATOM 732 C CA . LEU A 1 92 ? -4.923 -5.922 3.828 1.00 93.44 92 LEU A CA 1
ATOM 733 C C . LEU A 1 92 ? -5.889 -6.093 2.648 1.00 93.44 92 LEU A C 1
ATOM 735 O O . LEU A 1 92 ? -5.508 -6.646 1.619 1.00 93.44 92 LEU A O 1
ATOM 739 N N . VAL A 1 93 ? -7.128 -5.609 2.785 1.00 94.00 93 VAL A N 1
ATOM 740 C CA . VAL A 1 93 ? -8.132 -5.669 1.712 1.00 94.00 93 VAL A CA 1
ATOM 741 C C . VAL A 1 93 ? -7.662 -4.878 0.499 1.00 94.00 93 VAL A C 1
ATOM 743 O O . VAL A 1 93 ? -7.734 -5.384 -0.619 1.00 94.00 93 VAL A O 1
ATOM 746 N N . LEU A 1 94 ? -7.145 -3.665 0.709 1.00 93.19 94 LEU A N 1
ATOM 747 C CA . LEU A 1 94 ? -6.646 -2.857 -0.396 1.00 93.19 94 LEU A CA 1
ATOM 748 C C . LEU A 1 94 ? -5.428 -3.506 -1.068 1.00 93.19 94 LEU A C 1
ATOM 750 O O . LEU A 1 94 ? -5.370 -3.553 -2.293 1.00 93.19 94 LEU A O 1
ATOM 754 N N . PHE A 1 95 ? -4.494 -4.055 -0.289 1.00 91.31 95 PHE A N 1
ATOM 755 C CA . PHE A 1 95 ? -3.362 -4.806 -0.833 1.00 91.31 95 PHE A CA 1
ATOM 756 C C . PHE A 1 95 ? -3.823 -5.985 -1.703 1.00 91.31 95 PHE A C 1
ATOM 758 O O . PHE A 1 95 ? -3.389 -6.117 -2.847 1.00 91.31 95 PHE A O 1
ATOM 765 N N . GLY A 1 96 ? -4.748 -6.808 -1.198 1.00 92.06 96 GLY A N 1
ATOM 766 C CA . GLY A 1 96 ? -5.307 -7.931 -1.953 1.00 92.06 96 GLY A CA 1
ATOM 767 C C . GLY A 1 96 ? -6.017 -7.485 -3.234 1.00 92.06 96 GLY A C 1
ATOM 768 O O . GLY A 1 96 ? -5.859 -8.114 -4.278 1.00 92.06 96 GLY A O 1
ATOM 769 N N . PHE A 1 97 ? -6.744 -6.368 -3.182 1.00 94.81 97 PHE A N 1
ATOM 770 C CA . PHE A 1 97 ? -7.412 -5.791 -4.347 1.00 94.81 97 PHE A CA 1
ATOM 771 C C . PHE A 1 97 ? -6.421 -5.312 -5.417 1.00 94.81 97 PHE A C 1
ATOM 773 O O . PHE A 1 97 ? -6.601 -5.608 -6.596 1.00 94.81 97 PHE A O 1
ATOM 780 N N . ILE A 1 98 ? -5.340 -4.636 -5.018 1.00 91.06 98 ILE A N 1
ATOM 781 C CA . ILE A 1 98 ? -4.279 -4.203 -5.939 1.00 91.06 98 ILE A CA 1
ATOM 782 C C . ILE A 1 98 ? -3.597 -5.415 -6.586 1.00 91.06 98 ILE A C 1
ATOM 784 O O . ILE A 1 98 ? -3.399 -5.424 -7.799 1.00 91.06 98 ILE A O 1
ATOM 788 N N . MET A 1 99 ? -3.292 -6.460 -5.810 1.00 92.12 99 MET A N 1
ATOM 789 C CA . MET A 1 99 ? -2.710 -7.700 -6.337 1.00 92.12 99 MET A CA 1
ATOM 790 C C . MET A 1 99 ? -3.634 -8.393 -7.342 1.00 92.12 99 MET A C 1
ATOM 792 O O . MET A 1 99 ? -3.167 -8.890 -8.365 1.00 92.12 99 MET A O 1
ATOM 796 N N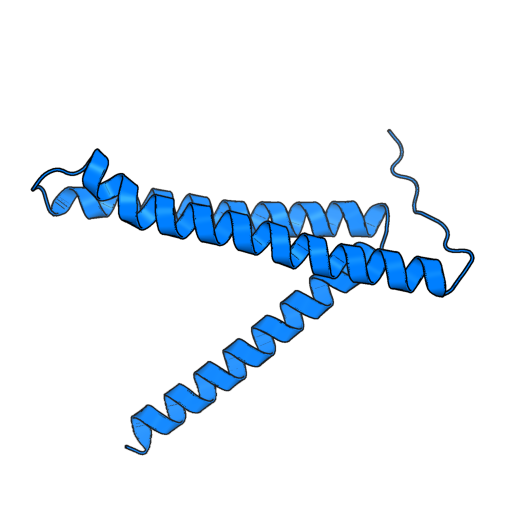 . LEU A 1 100 ? -4.945 -8.392 -7.087 1.00 95.88 100 LEU A N 1
ATOM 797 C CA . LEU A 1 100 ? -5.932 -8.933 -8.018 1.00 95.88 100 LEU A CA 1
ATOM 798 C C . LEU A 1 100 ? -5.945 -8.152 -9.340 1.00 95.88 100 LEU A C 1
ATOM 800 O O . LEU A 1 100 ? -5.907 -8.764 -10.405 1.00 95.88 100 LEU A O 1
ATOM 804 N N . ILE A 1 101 ? -5.949 -6.815 -9.282 1.00 94.81 101 ILE A N 1
ATOM 805 C CA . ILE A 1 101 ? -5.866 -5.966 -10.481 1.00 94.81 101 ILE A CA 1
ATOM 806 C C . ILE A 1 101 ? -4.574 -6.249 -11.250 1.00 94.81 101 ILE A C 1
ATOM 808 O O . ILE A 1 101 ? -4.618 -6.420 -12.465 1.00 94.81 101 ILE A O 1
ATOM 812 N N . ALA A 1 102 ? -3.436 -6.331 -10.558 1.00 92.38 102 ALA A N 1
ATOM 813 C CA . ALA A 1 102 ? -2.145 -6.610 -11.179 1.00 92.38 102 ALA A CA 1
ATOM 814 C C . ALA A 1 102 ? -2.127 -7.980 -11.878 1.00 92.38 102 ALA A C 1
ATOM 816 O O . ALA A 1 102 ? -1.621 -8.094 -12.993 1.00 92.38 102 ALA A O 1
ATOM 817 N N . LEU A 1 103 ? -2.729 -9.004 -11.265 1.00 94.62 103 LEU A N 1
ATOM 818 C CA . LEU A 1 103 ? -2.853 -10.336 -11.857 1.00 94.62 103 LEU A CA 1
ATOM 81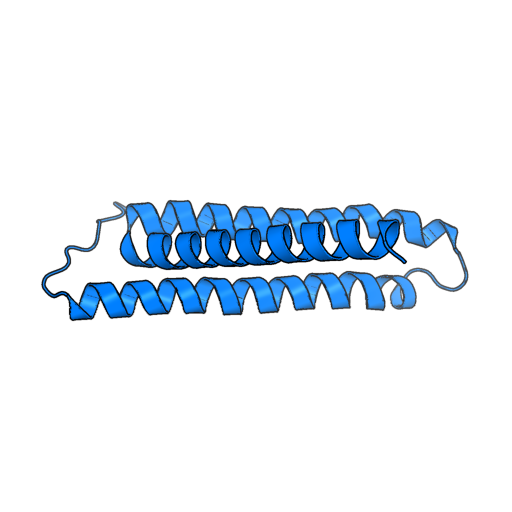9 C C . LEU A 1 103 ? -3.719 -10.310 -13.121 1.00 94.62 103 LEU A C 1
ATOM 821 O O . LEU A 1 103 ? -3.323 -10.865 -14.145 1.00 94.62 103 LEU A O 1
ATOM 825 N N . ILE A 1 104 ? -4.870 -9.631 -13.074 1.00 96.50 104 ILE A N 1
ATOM 826 C CA . ILE A 1 104 ? -5.753 -9.469 -14.238 1.00 96.50 104 ILE A CA 1
ATOM 827 C C . ILE A 1 104 ? -5.024 -8.719 -15.360 1.00 96.50 104 ILE A C 1
ATOM 829 O O . ILE A 1 104 ? -5.050 -9.158 -16.508 1.00 96.50 104 ILE A O 1
ATOM 833 N N . ALA A 1 105 ? -4.326 -7.628 -15.039 1.00 93.94 105 ALA A N 1
ATOM 834 C CA . ALA A 1 105 ? -3.550 -6.861 -16.010 1.00 93.94 105 ALA A CA 1
ATOM 835 C C . ALA A 1 105 ? -2.423 -7.698 -16.641 1.00 93.94 105 ALA A C 1
ATOM 837 O O . ALA A 1 105 ? -2.240 -7.666 -17.859 1.00 93.94 105 ALA A O 1
ATOM 838 N N . GLY A 1 106 ? -1.707 -8.495 -15.842 1.00 92.38 106 GLY A N 1
ATOM 839 C CA . GLY A 1 106 ? -0.682 -9.419 -16.331 1.00 92.38 106 GLY A CA 1
ATOM 840 C C . GLY A 1 106 ? -1.250 -10.486 -17.271 1.00 92.38 106 GLY A C 1
ATOM 841 O O . GLY A 1 106 ? -0.668 -10.749 -18.324 1.00 92.38 106 GLY A O 1
ATOM 842 N N . ALA A 1 107 ? -2.419 -11.045 -16.947 1.00 93.38 107 ALA A N 1
ATOM 843 C CA . ALA A 1 107 ? -3.109 -12.004 -17.806 1.00 93.38 107 ALA A CA 1
ATO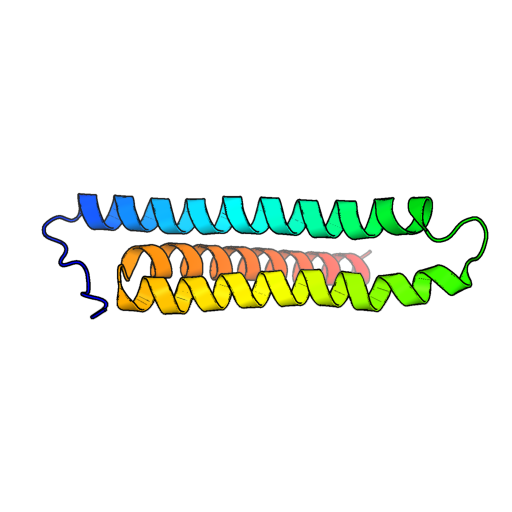M 844 C C . ALA A 1 107 ? -3.534 -11.375 -19.144 1.00 93.38 107 ALA A C 1
ATOM 846 O O . ALA A 1 107 ? -3.241 -11.937 -20.197 1.00 93.38 107 ALA A O 1
ATOM 847 N N . ILE A 1 108 ? -4.149 -10.185 -19.119 1.00 95.06 108 ILE A N 1
ATOM 848 C CA . ILE A 1 108 ? -4.548 -9.448 -20.332 1.00 95.06 108 ILE A CA 1
ATOM 849 C C . ILE A 1 108 ? -3.330 -9.146 -21.207 1.00 95.06 108 ILE A C 1
ATOM 851 O O . ILE A 1 108 ? -3.377 -9.361 -22.418 1.00 95.06 108 ILE A O 1
ATOM 855 N N . THR A 1 109 ? -2.235 -8.686 -20.599 1.00 93.25 109 THR A N 1
ATOM 856 C CA . THR A 1 109 ? -0.992 -8.357 -21.313 1.00 93.25 109 THR A CA 1
ATOM 857 C C . THR A 1 109 ? -0.409 -9.602 -21.972 1.00 93.25 109 THR A C 1
ATOM 859 O O . THR A 1 109 ? -0.084 -9.574 -23.153 1.00 93.25 109 THR A O 1
ATOM 862 N N . THR A 1 110 ? -0.357 -10.717 -21.239 1.00 93.31 110 THR A N 1
ATOM 863 C CA . THR A 1 110 ? 0.132 -11.999 -21.761 1.00 93.31 110 THR A CA 1
ATOM 864 C C . THR A 1 110 ? -0.691 -12.446 -22.964 1.00 93.31 110 THR A C 1
ATOM 866 O O . THR A 1 110 ? -0.123 -12.711 -24.015 1.00 93.31 110 THR A O 1
ATOM 869 N N . VAL A 1 111 ? -2.023 -12.475 -22.846 1.00 94.00 111 VAL A N 1
ATOM 870 C CA . VAL A 1 111 ? -2.903 -12.852 -23.963 1.00 94.00 111 VAL A CA 1
ATOM 871 C C . VAL A 1 111 ? -2.662 -11.937 -25.160 1.00 94.00 111 VAL A C 1
ATOM 873 O O . VAL A 1 111 ? -2.388 -12.435 -26.245 1.00 94.00 111 VAL A O 1
ATOM 876 N N . SER A 1 112 ? -2.660 -10.619 -24.944 1.00 92.81 112 SER A N 1
ATOM 877 C CA . SER A 1 112 ? -2.450 -9.626 -26.005 1.00 92.81 112 SER A CA 1
ATOM 878 C C . SER A 1 112 ? -1.135 -9.844 -26.756 1.00 92.81 112 SER A C 1
ATOM 880 O O . SER A 1 112 ? -1.134 -9.789 -27.979 1.00 92.81 112 SER A O 1
ATOM 882 N N . CYS A 1 113 ? -0.040 -10.153 -26.054 1.00 91.75 113 CYS A N 1
ATOM 883 C CA . CYS A 1 113 ? 1.270 -10.410 -26.660 1.00 91.75 113 CYS A CA 1
ATOM 884 C C . CYS A 1 113 ? 1.345 -11.692 -27.504 1.00 91.75 113 CYS A C 1
ATOM 886 O O . CYS A 1 113 ? 2.240 -11.794 -28.334 1.00 91.75 113 CYS A O 1
ATOM 888 N N . PHE A 1 114 ? 0.473 -12.678 -27.271 1.00 87.81 114 PHE A N 1
ATOM 889 C CA . PHE A 1 114 ? 0.458 -13.938 -28.029 1.00 87.81 114 PHE A CA 1
ATOM 890 C C . PHE A 1 114 ? -0.667 -14.008 -29.072 1.00 87.81 114 PHE A C 1
ATOM 892 O O . PHE A 1 114 ? -0.682 -14.931 -29.884 1.00 87.81 114 PHE A O 1
ATOM 899 N N . THR A 1 115 ? -1.622 -13.074 -29.036 1.00 86.31 115 THR A N 1
ATOM 900 C CA . THR A 1 115 ? -2.727 -12.988 -30.007 1.00 86.31 115 THR A CA 1
ATOM 901 C C . THR A 1 115 ? -2.561 -11.881 -31.051 1.00 86.31 115 THR A C 1
ATOM 903 O O . THR A 1 115 ? -3.293 -11.896 -32.039 1.00 86.31 115 THR A O 1
ATOM 906 N N . LEU A 1 116 ? -1.656 -10.923 -30.820 1.00 59.03 116 LEU A N 1
ATOM 907 C CA . LEU A 1 116 ? -1.168 -9.958 -31.817 1.00 59.03 116 LEU A CA 1
ATOM 908 C C . LEU A 1 116 ? 0.069 -10.520 -32.522 1.00 59.03 116 LEU A C 1
ATOM 910 O O . LEU A 1 116 ? 0.193 -10.264 -33.739 1.00 59.03 116 LEU A O 1
#

pLDDT: mean 83.25, std 12.32, range [47.12, 96.5]

Secondary structure (DSSP, 8-state):
---PPPP--SHHHHHHHHHHHHHHHHHHHHHHHHHHHHHHHHHHHHHTTT-GGGHHHHHHHHHHHHHHHHHHHHHHHHHHHHH-HHHHHHHHHHHHHHHHHHHHHHHHHHHHHHH-

Sequence (116 aa):
MKLEKKEYTTRAEKQKDFAIGVGVFIILNAILYTLSVYGSLSLPDLFAGDDPERGYYFFPLACCFFSLSTLINIALLIYFNRTRVWIAAGMLVLFGFIMLIALIAGAITTVSCFTL